Protein AF-A0A0F5LXS7-F1 (afdb_monomer_lite)

Secondary structure (DSSP, 8-state):
-EEEESS-EEETTEEEPTT-EEE-SSHHHHHHHHHTTSEEEPPTT------------------------------------

Radius of gyration: 23.89 Å; chains: 1; bounding box: 66×56×31 Å

Structure (mmCIF, N/CA/C/O backbone):
data_AF-A0A0F5LXS7-F1
#
_entry.id   AF-A0A0F5LXS7-F1
#
loop_
_atom_site.group_PDB
_atom_site.id
_atom_site.type_symbol
_atom_site.label_atom_id
_atom_site.label_alt_id
_atom_site.label_comp_id
_atom_site.label_asym_id
_atom_site.label_entity_id
_atom_site.label_seq_id
_atom_site.pdbx_PDB_ins_code
_atom_site.Cartn_x
_atom_site.Cartn_y
_atom_site.Cartn_z
_atom_site.occupancy
_atom_site.B_iso_or_equiv
_atom_site.auth_seq_id
_atom_site.auth_comp_id
_atom_site.auth_asym_id
_atom_site.auth_atom_id
_atom_site.pdbx_PDB_model_num
ATOM 1 N N . MET A 1 1 ? 7.923 -2.139 8.769 1.00 78.19 1 MET A N 1
ATOM 2 C CA . MET A 1 1 ? 7.791 -3.110 7.657 1.00 78.19 1 MET A CA 1
ATOM 3 C C . MET A 1 1 ? 7.862 -2.355 6.342 1.00 78.19 1 MET A C 1
ATOM 5 O O . MET A 1 1 ? 7.151 -1.359 6.213 1.00 78.19 1 MET A O 1
ATOM 9 N N . LYS A 1 2 ? 8.721 -2.788 5.411 1.00 87.38 2 LYS A N 1
ATOM 10 C CA . LYS A 1 2 ? 8.749 -2.260 4.040 1.00 87.38 2 LYS A CA 1
ATOM 11 C C . LYS A 1 2 ? 7.739 -3.022 3.192 1.00 87.38 2 LYS A C 1
ATOM 13 O O . LYS A 1 2 ? 7.660 -4.244 3.282 1.00 87.38 2 LYS A O 1
ATOM 18 N N . LEU A 1 3 ? 6.952 -2.290 2.419 1.00 90.75 3 LEU A N 1
ATOM 19 C CA . LEU A 1 3 ? 5.918 -2.839 1.559 1.00 90.75 3 LEU A CA 1
ATOM 20 C C . LEU A 1 3 ? 6.026 -2.225 0.170 1.00 90.75 3 LEU A C 1
ATOM 22 O O . LEU A 1 3 ? 6.469 -1.089 0.023 1.00 90.75 3 LEU A O 1
ATOM 26 N N . ILE A 1 4 ? 5.561 -2.966 -0.826 1.00 92.06 4 ILE A N 1
ATOM 27 C CA . ILE A 1 4 ? 5.418 -2.486 -2.197 1.00 92.06 4 ILE A CA 1
ATOM 28 C C . ILE A 1 4 ? 3.936 -2.236 -2.445 1.00 92.06 4 ILE A C 1
ATOM 30 O O . ILE A 1 4 ? 3.102 -3.115 -2.201 1.00 92.06 4 ILE A O 1
ATOM 34 N N . ALA A 1 5 ? 3.586 -1.040 -2.911 1.00 92.88 5 ALA A N 1
ATOM 35 C CA . ALA A 1 5 ? 2.225 -0.736 -3.325 1.00 92.88 5 ALA A CA 1
ATOM 36 C C . ALA A 1 5 ? 1.886 -1.553 -4.577 1.00 92.88 5 ALA A C 1
ATOM 38 O O . ALA A 1 5 ? 2.624 -1.540 -5.552 1.00 92.88 5 ALA A O 1
ATOM 39 N N . VAL A 1 6 ? 0.758 -2.262 -4.584 1.00 93.62 6 VAL A N 1
ATOM 40 C CA . VAL A 1 6 ? 0.316 -3.019 -5.777 1.00 93.62 6 VAL A CA 1
ATOM 41 C C . VAL A 1 6 ? -0.694 -2.240 -6.620 1.00 93.62 6 VAL A C 1
ATOM 43 O O . VAL A 1 6 ? -1.039 -2.644 -7.727 1.00 93.62 6 VAL A O 1
ATOM 46 N N . LYS A 1 7 ? -1.190 -1.110 -6.103 1.00 91.25 7 LYS A N 1
ATOM 4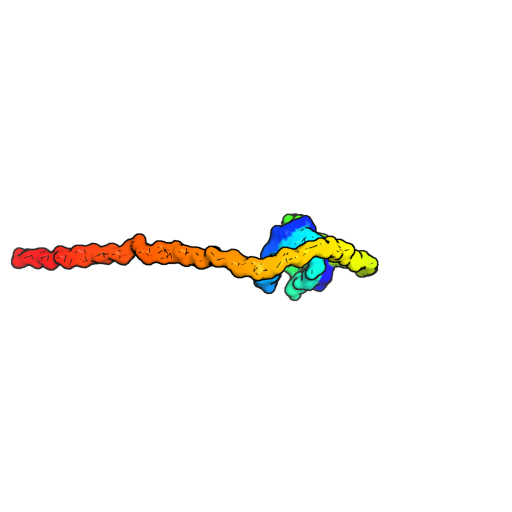7 C CA . LYS A 1 7 ? -2.139 -0.230 -6.787 1.00 91.25 7 LYS A CA 1
ATOM 48 C C . LYS A 1 7 ? -1.871 1.228 -6.423 1.00 91.25 7 LYS A C 1
ATOM 50 O O . LYS A 1 7 ? -1.423 1.507 -5.314 1.00 91.25 7 LYS A O 1
ATOM 55 N N . ALA A 1 8 ? -2.221 2.147 -7.324 1.00 92.81 8 ALA A N 1
ATOM 56 C CA . ALA A 1 8 ? -2.158 3.576 -7.048 1.00 92.81 8 ALA A CA 1
ATOM 57 C C . ALA A 1 8 ? -3.022 3.927 -5.825 1.00 92.81 8 ALA A C 1
ATOM 59 O O . ALA A 1 8 ? -4.222 3.629 -5.780 1.00 92.81 8 ALA A O 1
ATOM 60 N N . MET A 1 9 ? -2.412 4.535 -4.811 1.00 93.50 9 MET A N 1
ATOM 61 C CA . MET A 1 9 ? -3.093 4.900 -3.574 1.00 93.50 9 MET A CA 1
ATOM 62 C C . MET A 1 9 ? -2.428 6.084 -2.890 1.00 93.50 9 MET A C 1
ATOM 64 O O . MET A 1 9 ? -1.243 6.344 -3.061 1.00 93.50 9 MET A O 1
ATOM 68 N N . ARG A 1 10 ? -3.191 6.778 -2.047 1.00 93.62 10 ARG A N 1
ATOM 69 C CA . ARG A 1 10 ? -2.637 7.793 -1.159 1.00 93.62 10 ARG A CA 1
ATOM 70 C C . ARG A 1 10 ? -2.310 7.173 0.193 1.00 93.62 10 ARG A C 1
ATOM 72 O O . ARG A 1 10 ? -3.173 6.532 0.791 1.00 93.62 10 ARG A O 1
ATOM 79 N N . TYR A 1 11 ? -1.091 7.383 0.673 1.00 91.94 11 TYR A N 1
ATOM 80 C CA . TYR A 1 11 ? -0.623 6.890 1.964 1.00 91.94 11 TYR A CA 1
ATOM 81 C C . TYR A 1 11 ? 0.317 7.905 2.617 1.00 91.94 11 TYR A C 1
ATOM 83 O O . TYR A 1 11 ? 1.194 8.449 1.951 1.00 91.94 11 TYR A O 1
ATOM 91 N N . ALA A 1 12 ? 0.114 8.201 3.906 1.00 89.50 12 ALA A N 1
ATOM 92 C CA . ALA A 1 12 ? 0.908 9.185 4.657 1.00 89.50 12 ALA A CA 1
ATOM 93 C C . ALA A 1 12 ? 1.086 10.542 3.928 1.00 89.50 12 ALA A C 1
ATOM 95 O O . ALA A 1 12 ? 2.156 11.145 3.933 1.00 89.50 12 ALA A O 1
ATOM 96 N N . GLY A 1 13 ? 0.040 11.002 3.233 1.00 91.56 13 GLY A N 1
ATOM 97 C CA . GLY A 1 13 ? 0.060 12.246 2.454 1.00 91.56 13 GLY A CA 1
ATOM 98 C C . GLY A 1 13 ? 0.730 12.152 1.077 1.00 91.56 13 GLY A C 1
ATOM 99 O O . GLY A 1 13 ? 0.542 13.069 0.278 1.00 91.56 13 GLY A O 1
ATOM 100 N N . LYS A 1 14 ? 1.416 11.048 0.758 1.00 89.94 14 LYS A N 1
ATOM 101 C CA . LYS A 1 14 ? 2.069 10.793 -0.534 1.00 89.94 14 LYS A CA 1
ATOM 102 C C . LYS A 1 14 ? 1.155 10.002 -1.470 1.00 89.94 14 LYS A C 1
ATOM 104 O O . LYS A 1 14 ? 0.389 9.151 -1.021 1.00 89.94 14 LYS A O 1
ATOM 109 N N . ASN A 1 15 ? 1.244 10.280 -2.768 1.00 94.25 15 ASN A N 1
ATOM 110 C CA . ASN A 1 15 ? 0.635 9.442 -3.798 1.00 94.25 15 ASN A CA 1
ATOM 111 C C . ASN A 1 15 ? 1.647 8.362 -4.183 1.00 94.25 15 ASN A C 1
ATOM 113 O O . ASN A 1 15 ? 2.696 8.693 -4.725 1.00 94.25 15 ASN A O 1
ATOM 117 N N . LEU A 1 16 ? 1.328 7.109 -3.874 1.00 92.88 16 LEU A N 1
ATOM 118 C CA . LEU A 1 16 ? 2.112 5.934 -4.234 1.00 92.88 16 LEU A CA 1
ATOM 119 C C . LEU A 1 16 ? 1.551 5.323 -5.514 1.00 92.88 16 LEU A C 1
ATOM 121 O O . LEU A 1 16 ? 0.329 5.211 -5.666 1.00 92.88 16 LEU A O 1
ATOM 125 N N . GLN A 1 17 ? 2.438 4.919 -6.410 1.00 93.56 17 GLN A N 1
ATOM 126 C CA . GLN A 1 17 ? 2.142 4.158 -7.615 1.00 93.56 17 GLN A CA 1
ATOM 127 C C . GLN A 1 17 ? 2.342 2.654 -7.384 1.00 93.56 17 GLN A C 1
ATOM 129 O O . GLN A 1 17 ? 3.036 2.254 -6.449 1.00 93.56 17 GLN A O 1
ATOM 134 N N . PRO A 1 18 ? 1.728 1.788 -8.210 1.00 91.25 18 PRO A N 1
ATOM 135 C CA . PRO A 1 18 ? 2.059 0.368 -8.207 1.00 91.25 18 PRO A CA 1
ATOM 136 C C . PRO A 1 18 ? 3.565 0.170 -8.443 1.00 91.25 18 PRO A C 1
ATOM 138 O O . PRO A 1 18 ? 4.108 0.713 -9.399 1.00 91.25 18 PRO A O 1
ATOM 141 N N . GLY A 1 19 ? 4.223 -0.612 -7.592 1.00 88.81 19 GLY A N 1
ATOM 142 C CA . GLY A 1 19 ? 5.671 -0.822 -7.596 1.00 88.81 19 GLY A CA 1
ATOM 143 C C . GLY A 1 19 ? 6.443 0.092 -6.643 1.00 88.81 19 GLY A C 1
ATOM 144 O O . GLY A 1 19 ? 7.586 -0.226 -6.325 1.00 88.81 19 GLY A O 1
ATOM 145 N N . ASP A 1 20 ? 5.832 1.165 -6.128 1.00 88.31 20 ASP A N 1
ATOM 146 C CA . ASP A 1 20 ? 6.508 2.047 -5.178 1.00 88.31 20 ASP A CA 1
ATOM 147 C C . ASP A 1 20 ? 6.698 1.354 -3.827 1.00 88.31 20 ASP A C 1
ATOM 149 O O . ASP A 1 20 ? 5.750 0.851 -3.210 1.00 88.31 20 ASP A O 1
ATOM 153 N N . GLU A 1 21 ? 7.933 1.391 -3.336 1.00 90.75 21 GLU A N 1
ATOM 154 C CA . GLU A 1 21 ? 8.258 1.000 -1.974 1.00 90.75 21 GLU A CA 1
ATOM 155 C C . GLU A 1 21 ? 7.848 2.081 -0.976 1.00 90.75 21 GLU A C 1
ATOM 157 O O . GLU A 1 21 ? 8.123 3.273 -1.137 1.00 90.75 21 GLU A O 1
ATOM 162 N N . PHE A 1 22 ? 7.244 1.652 0.125 1.00 90.06 22 PHE A N 1
ATOM 163 C CA . PHE A 1 22 ? 6.935 2.523 1.243 1.00 90.06 22 PHE A CA 1
ATOM 164 C C . PHE A 1 22 ? 7.058 1.785 2.576 1.00 90.06 22 PHE A C 1
ATOM 166 O O . PHE A 1 22 ? 6.915 0.565 2.677 1.00 90.06 22 PHE A O 1
ATOM 173 N N . ALA A 1 23 ? 7.329 2.544 3.635 1.00 91.19 23 ALA A N 1
ATOM 174 C CA . ALA A 1 23 ? 7.331 2.026 4.994 1.00 91.19 23 ALA A CA 1
ATOM 175 C C . ALA A 1 23 ? 5.948 2.232 5.615 1.00 91.19 23 ALA A C 1
ATOM 177 O O . ALA A 1 23 ? 5.473 3.365 5.714 1.00 91.19 23 ALA A O 1
ATOM 178 N N . ALA A 1 24 ? 5.313 1.144 6.052 1.00 90.06 24 ALA A N 1
ATOM 179 C CA . ALA A 1 24 ? 4.100 1.254 6.852 1.00 90.06 24 ALA A CA 1
ATOM 180 C C . ALA A 1 24 ? 4.442 1.838 8.227 1.00 90.06 24 ALA A C 1
ATOM 182 O O . ALA A 1 24 ? 5.406 1.394 8.859 1.00 90.06 24 ALA A O 1
ATOM 183 N N . SER A 1 25 ? 3.638 2.793 8.703 1.00 88.69 25 SER A N 1
ATOM 184 C CA . SER A 1 25 ? 3.858 3.446 9.999 1.00 88.69 25 SER A CA 1
ATOM 185 C C . SER A 1 25 ? 3.793 2.459 11.162 1.00 88.69 25 SER A C 1
ATOM 187 O O . SER A 1 25 ? 4.581 2.569 12.090 1.00 88.69 25 SER A O 1
ATOM 189 N N . ASN A 1 26 ? 2.886 1.479 11.091 1.00 91.50 26 ASN A N 1
ATOM 190 C CA . ASN A 1 26 ? 2.677 0.464 12.122 1.00 91.50 26 ASN A CA 1
ATOM 191 C C . ASN A 1 26 ? 2.425 -0.911 11.493 1.00 91.50 26 ASN A C 1
ATOM 193 O O . ASN A 1 26 ? 1.929 -1.021 10.371 1.00 91.50 26 ASN A O 1
ATOM 197 N N . GLU A 1 27 ? 2.674 -1.975 12.254 1.00 89.69 27 GLU A N 1
ATOM 198 C CA . GLU A 1 27 ? 2.446 -3.348 11.791 1.00 89.69 27 GLU A CA 1
ATOM 199 C C . GLU A 1 27 ? 0.970 -3.627 11.465 1.00 89.69 27 GLU A C 1
ATOM 201 O O . GLU A 1 27 ? 0.653 -4.226 10.437 1.00 89.69 27 GLU A O 1
ATOM 206 N N . ARG A 1 28 ? 0.048 -3.127 12.301 1.00 91.69 28 ARG A N 1
ATOM 207 C CA . ARG A 1 28 ? -1.403 -3.256 12.084 1.00 91.69 28 ARG A CA 1
ATOM 208 C C . ARG A 1 28 ? -1.842 -2.659 10.746 1.00 91.69 28 ARG A C 1
ATOM 210 O O . ARG A 1 28 ? -2.702 -3.216 10.066 1.00 91.69 28 ARG A O 1
ATOM 217 N N . ASP A 1 29 ? -1.245 -1.535 10.376 1.00 90.94 29 ASP A N 1
ATOM 218 C CA . ASP A 1 29 ? -1.551 -0.849 9.128 1.00 90.94 29 ASP A CA 1
ATOM 219 C C . ASP A 1 29 ? -1.005 -1.631 7.929 1.00 90.94 29 ASP A C 1
ATOM 221 O O . ASP A 1 29 ? -1.740 -1.928 6.991 1.00 90.94 29 ASP A O 1
ATOM 225 N N . GLY A 1 30 ? 0.234 -2.126 8.027 1.00 91.88 30 GLY A N 1
ATOM 226 C CA . GLY A 1 30 ? 0.795 -3.032 7.025 1.00 91.88 30 GLY A CA 1
ATOM 227 C C . GLY A 1 30 ? -0.065 -4.280 6.790 1.00 91.88 30 GLY A C 1
ATOM 228 O O . GLY A 1 30 ? -0.338 -4.634 5.644 1.00 91.88 30 GLY A O 1
ATOM 229 N N . ARG A 1 31 ? -0.577 -4.910 7.857 1.00 91.50 31 ARG A N 1
ATOM 230 C CA . ARG A 1 31 ? -1.516 -6.046 7.751 1.00 91.50 31 ARG A CA 1
ATOM 231 C C . ARG A 1 31 ? -2.828 -5.654 7.072 1.00 91.50 31 ARG A C 1
ATOM 233 O O . ARG A 1 31 ? -3.332 -6.407 6.243 1.00 91.50 31 ARG A O 1
ATOM 240 N N . THR A 1 32 ? -3.359 -4.474 7.388 1.00 93.56 32 THR A N 1
ATOM 241 C CA . THR A 1 32 ? -4.599 -3.962 6.787 1.00 93.56 32 THR A CA 1
ATOM 242 C C . THR A 1 32 ? -4.417 -3.750 5.287 1.00 93.56 32 THR A C 1
ATOM 244 O O . THR A 1 32 ? -5.231 -4.227 4.502 1.00 93.56 32 THR A O 1
ATOM 247 N N . LEU A 1 33 ? -3.313 -3.117 4.879 1.00 91.81 33 LEU A N 1
ATOM 248 C CA . LEU A 1 33 ? -2.973 -2.859 3.477 1.00 91.81 33 LEU A CA 1
ATOM 249 C C . LEU A 1 33 ? -2.799 -4.149 2.665 1.00 91.81 33 LEU A C 1
ATOM 251 O O . LEU A 1 33 ? -3.227 -4.202 1.510 1.00 91.81 33 LEU A O 1
ATOM 255 N N . LYS A 1 34 ? -2.242 -5.202 3.271 1.00 90.50 34 LYS A N 1
ATOM 256 C CA . LYS A 1 34 ? -2.180 -6.543 2.668 1.00 90.50 34 LYS A CA 1
ATOM 257 C C . LYS A 1 34 ? -3.562 -7.183 2.544 1.00 90.50 34 LYS A C 1
ATOM 259 O O . LYS A 1 34 ? -3.907 -7.679 1.475 1.00 90.50 34 LYS A O 1
ATOM 264 N N . ALA A 1 35 ? -4.379 -7.123 3.598 1.00 94.44 35 ALA A N 1
ATOM 265 C CA . ALA A 1 35 ? -5.719 -7.713 3.611 1.00 94.44 35 ALA A CA 1
ATOM 266 C C . ALA A 1 35 ? -6.631 -7.113 2.528 1.00 94.44 35 ALA A C 1
ATOM 268 O O . ALA A 1 35 ? -7.363 -7.837 1.856 1.00 94.44 35 ALA A O 1
ATOM 269 N N . ILE A 1 36 ? -6.529 -5.801 2.295 1.00 93.19 36 ILE A N 1
ATOM 270 C CA . ILE A 1 36 ? -7.264 -5.109 1.224 1.00 93.19 36 ILE A CA 1
ATOM 271 C C . ILE A 1 36 ? -6.555 -5.159 -0.140 1.00 93.19 36 ILE A C 1
ATOM 273 O O . ILE A 1 36 ? -6.964 -4.453 -1.061 1.00 93.19 36 ILE A O 1
ATOM 277 N N . ARG A 1 37 ? -5.488 -5.962 -0.278 1.00 91.50 37 ARG A N 1
ATOM 278 C CA . ARG A 1 37 ? -4.709 -6.150 -1.516 1.00 91.50 37 ARG A CA 1
ATOM 279 C C . ARG A 1 37 ? -4.192 -4.838 -2.122 1.00 91.50 37 ARG A C 1
ATOM 281 O O . ARG A 1 37 ? -4.229 -4.648 -3.334 1.00 91.50 37 ARG A O 1
ATOM 288 N N . LYS A 1 38 ? -3.736 -3.911 -1.275 1.00 90.88 38 LYS A N 1
ATOM 289 C CA . LYS A 1 38 ? -3.097 -2.649 -1.685 1.00 90.88 38 LYS A CA 1
ATOM 290 C C . LYS A 1 38 ? -1.582 -2.652 -1.537 1.00 90.88 38 LYS A C 1
ATOM 292 O O . LYS A 1 38 ? -0.921 -1.852 -2.195 1.00 90.88 38 LYS A O 1
ATOM 297 N N . ALA A 1 39 ? -1.039 -3.560 -0.735 1.00 91.12 39 ALA A N 1
ATOM 298 C CA . ALA A 1 39 ? 0.393 -3.691 -0.544 1.00 91.12 39 ALA A CA 1
ATOM 299 C C . ALA A 1 39 ? 0.823 -5.157 -0.425 1.00 91.12 39 ALA A C 1
ATOM 301 O O . ALA A 1 39 ? 0.038 -5.997 0.015 1.00 91.12 39 ALA A O 1
ATOM 302 N N . THR A 1 40 ? 2.070 -5.440 -0.788 1.00 91.31 40 THR A N 1
ATOM 303 C CA . THR A 1 40 ? 2.732 -6.740 -0.603 1.00 91.31 40 THR A CA 1
ATOM 304 C C . THR A 1 40 ? 4.033 -6.567 0.178 1.00 91.31 40 THR A C 1
ATOM 306 O O . THR A 1 40 ? 4.557 -5.454 0.252 1.00 91.31 40 THR A O 1
ATOM 309 N N . ASP A 1 41 ? 4.544 -7.640 0.786 1.00 86.44 41 ASP A N 1
ATOM 310 C CA . ASP A 1 41 ? 5.890 -7.632 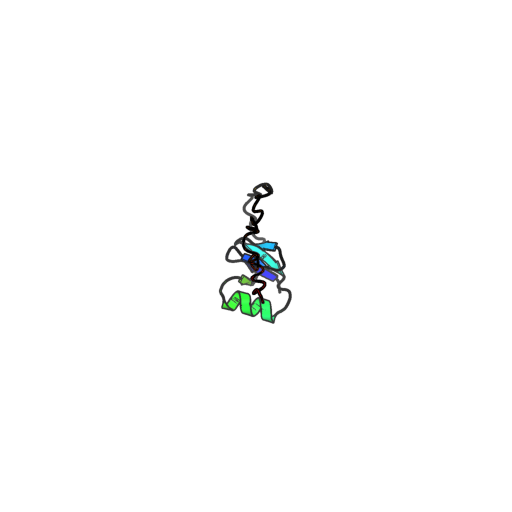1.368 1.00 86.44 41 ASP A CA 1
ATOM 311 C C . ASP A 1 41 ? 6.922 -7.302 0.292 1.00 86.44 41 ASP A C 1
ATOM 313 O O . ASP A 1 41 ? 6.886 -7.873 -0.801 1.00 86.44 41 ASP A O 1
ATOM 317 N N . ALA A 1 42 ? 7.812 -6.357 0.602 1.00 78.62 42 ALA A N 1
ATOM 318 C CA . ALA A 1 42 ? 8.992 -6.114 -0.210 1.00 78.62 42 ALA A CA 1
ATOM 319 C C . ALA A 1 42 ? 9.969 -7.272 0.044 1.00 78.62 42 ALA A C 1
ATOM 321 O O . ALA A 1 42 ? 10.372 -7.447 1.197 1.00 78.62 42 ALA A O 1
ATOM 322 N N . PRO A 1 43 ? 10.333 -8.087 -0.960 1.00 69.62 43 PRO A N 1
ATOM 323 C CA . PRO A 1 43 ? 11.353 -9.102 -0.753 1.00 69.62 43 PRO A CA 1
ATOM 324 C C . PRO A 1 43 ? 12.694 -8.404 -0.512 1.00 69.62 43 PRO A C 1
ATOM 326 O O . PRO A 1 43 ? 13.066 -7.506 -1.273 1.00 69.62 43 PRO A O 1
ATOM 329 N N . ASP A 1 44 ? 13.418 -8.816 0.528 1.00 58.84 44 ASP A N 1
ATOM 330 C CA . ASP A 1 44 ? 14.783 -8.370 0.808 1.00 58.84 44 ASP A CA 1
ATOM 331 C C . ASP A 1 44 ? 15.708 -8.776 -0.357 1.00 58.84 44 ASP A C 1
ATOM 333 O O . ASP A 1 44 ? 16.301 -9.850 -0.351 1.00 58.84 44 ASP A O 1
ATOM 337 N N . GLY A 1 45 ? 15.788 -7.954 -1.410 1.00 54.94 45 GLY A N 1
ATOM 338 C CA . GLY A 1 45 ? 16.712 -8.177 -2.529 1.00 54.94 45 GLY A CA 1
ATOM 339 C C . GLY A 1 45 ? 16.206 -7.857 -3.936 1.00 54.94 45 GLY A C 1
ATOM 340 O O . GLY A 1 45 ? 17.017 -7.857 -4.858 1.00 54.94 45 GLY A O 1
ATOM 341 N N . VAL A 1 46 ? 14.924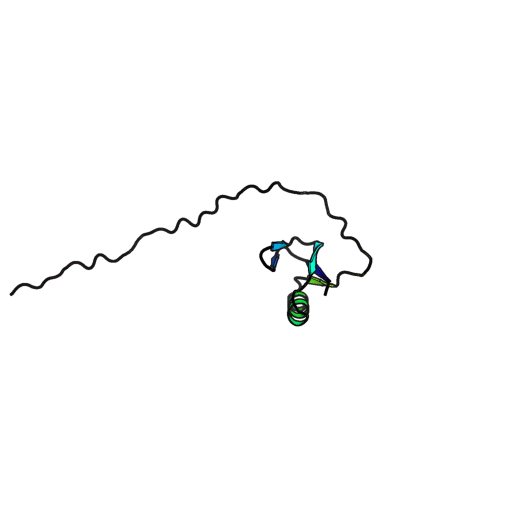 -7.536 -4.141 1.00 48.69 46 VAL A N 1
ATOM 342 C CA . VAL A 1 46 ? 14.463 -6.997 -5.436 1.00 48.69 46 VAL A CA 1
ATOM 343 C C . VAL A 1 46 ? 14.271 -5.495 -5.333 1.00 48.69 46 VAL A C 1
ATOM 345 O O . VAL A 1 46 ? 13.228 -5.004 -4.917 1.00 48.69 46 VAL A O 1
ATOM 348 N N . SER A 1 47 ? 15.312 -4.773 -5.743 1.00 46.31 47 SER A N 1
ATOM 349 C CA . SER A 1 47 ? 15.199 -3.375 -6.148 1.00 46.31 47 SER A CA 1
ATOM 350 C C . SER A 1 47 ? 14.077 -3.264 -7.188 1.00 46.31 47 SER A C 1
ATOM 352 O O . SER A 1 47 ? 14.162 -3.943 -8.221 1.00 46.31 47 SER A O 1
ATOM 354 N N . PRO A 1 48 ? 13.019 -2.466 -6.963 1.00 57.62 48 PRO A N 1
ATOM 355 C CA . PRO A 1 48 ? 12.029 -2.221 -7.984 1.00 57.62 48 PRO A CA 1
ATOM 356 C C . PRO A 1 48 ? 12.777 -1.560 -9.130 1.00 57.62 48 PRO A C 1
ATOM 358 O O . PRO A 1 48 ? 13.419 -0.519 -8.970 1.00 57.62 48 PRO A O 1
ATOM 361 N N . THR A 1 49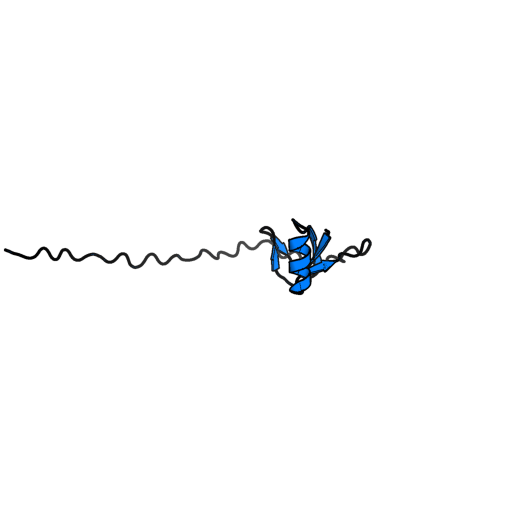 ? 12.729 -2.190 -10.301 1.00 46.50 49 THR A N 1
ATOM 362 C CA . THR A 1 49 ? 13.081 -1.532 -11.552 1.00 46.50 49 THR A CA 1
ATOM 363 C C . THR A 1 49 ? 12.123 -0.356 -11.687 1.00 46.50 49 THR A C 1
ATOM 365 O O . THR A 1 49 ? 10.995 -0.506 -12.149 1.00 46.50 49 THR A O 1
ATOM 368 N N . SER A 1 50 ? 12.549 0.794 -11.165 1.00 52.72 50 SER A N 1
ATOM 369 C CA . SER A 1 50 ? 11.860 2.067 -11.256 1.00 52.72 50 SER A CA 1
ATOM 370 C C . SER A 1 50 ? 11.702 2.342 -12.741 1.00 52.72 50 SER A C 1
ATOM 372 O O . SER A 1 50 ? 12.661 2.694 -13.429 1.00 52.72 50 SER A O 1
ATOM 374 N N . SER A 1 51 ? 10.513 2.053 -13.269 1.00 49.88 51 SER A N 1
ATOM 375 C CA . SER A 1 51 ? 10.184 2.388 -14.640 1.00 49.88 51 SER A CA 1
ATOM 376 C C . SER A 1 51 ? 10.202 3.905 -14.706 1.00 49.88 51 SER A C 1
ATOM 378 O O . SER A 1 51 ? 9.309 4.581 -14.199 1.00 49.88 51 SER A O 1
ATOM 380 N N . ALA A 1 52 ? 11.286 4.417 -15.277 1.00 51.72 52 ALA A N 1
ATOM 381 C CA . ALA A 1 52 ? 11.533 5.813 -15.539 1.00 51.72 52 ALA A CA 1
ATOM 382 C C . ALA A 1 52 ? 10.329 6.443 -16.249 1.00 51.72 52 ALA A C 1
ATOM 384 O O . ALA A 1 52 ? 10.150 6.308 -17.454 1.00 51.72 52 ALA A O 1
ATOM 385 N N . ALA A 1 53 ? 9.510 7.156 -15.490 1.00 46.12 53 ALA A N 1
ATOM 386 C CA . ALA A 1 53 ? 8.658 8.213 -15.998 1.00 46.12 53 ALA A CA 1
ATOM 387 C C . ALA A 1 53 ? 8.331 9.122 -14.819 1.00 46.12 53 ALA A C 1
ATOM 389 O O . ALA A 1 53 ? 7.366 8.911 -14.095 1.00 46.12 53 ALA A O 1
ATOM 390 N N . ALA A 1 54 ? 9.164 10.137 -14.612 1.00 56.75 54 ALA A N 1
ATOM 391 C CA . ALA A 1 54 ? 8.741 11.323 -13.893 1.00 56.75 54 ALA A CA 1
ATOM 392 C C . ALA A 1 54 ? 7.821 12.123 -14.830 1.00 56.75 54 ALA A C 1
ATOM 394 O O . ALA A 1 54 ? 8.331 12.721 -15.783 1.00 56.75 54 ALA A O 1
ATOM 395 N N . PRO A 1 55 ? 6.494 12.205 -14.616 1.00 52.91 55 PRO A N 1
ATOM 396 C CA . PRO A 1 55 ? 5.779 13.351 -15.122 1.00 52.91 55 PRO A CA 1
ATOM 397 C C . PRO A 1 55 ? 6.106 14.510 -14.179 1.00 52.91 55 PRO A C 1
ATOM 399 O O . PRO A 1 55 ? 5.956 14.426 -12.958 1.00 52.91 55 PRO A O 1
ATOM 402 N N . LYS A 1 56 ? 6.618 15.588 -14.772 1.00 51.47 56 LYS A N 1
ATOM 403 C CA . LYS A 1 56 ? 6.817 16.895 -14.140 1.00 51.47 56 LYS A CA 1
ATOM 404 C C . LYS A 1 56 ? 5.615 17.229 -13.239 1.00 51.47 56 LYS A C 1
ATOM 406 O O . LYS A 1 56 ? 4.487 16.941 -13.644 1.00 51.47 56 LYS A O 1
ATOM 411 N N . PRO A 1 57 ? 5.807 17.863 -12.069 1.00 55.19 57 PRO A N 1
ATOM 412 C CA . PRO A 1 57 ? 4.688 18.360 -11.285 1.00 55.19 57 PRO A CA 1
ATOM 413 C C . PRO A 1 57 ? 3.986 19.451 -12.098 1.00 55.19 57 PRO A C 1
ATOM 415 O O . PRO A 1 57 ? 4.393 20.607 -12.095 1.00 55.19 57 PRO A O 1
ATOM 418 N N . THR A 1 58 ? 2.937 19.092 -12.829 1.00 61.78 58 THR A N 1
ATOM 419 C CA . THR A 1 58 ? 1.931 20.068 -13.227 1.00 61.78 58 THR A CA 1
ATOM 420 C C . THR A 1 58 ? 1.178 20.425 -11.949 1.00 61.78 58 THR A C 1
ATOM 422 O O . THR A 1 58 ? 0.589 19.519 -11.345 1.00 61.78 58 THR A O 1
ATOM 425 N N . PRO A 1 59 ? 1.174 21.688 -11.492 1.00 49.59 59 PRO A N 1
ATOM 426 C CA . PRO A 1 59 ? 0.203 22.108 -10.500 1.00 49.59 59 PRO A CA 1
ATOM 427 C C . PRO A 1 59 ? -1.166 22.015 -11.179 1.00 49.59 59 PRO A C 1
ATOM 429 O O . PRO A 1 59 ? -1.576 22.905 -11.913 1.00 49.59 59 PRO A O 1
ATOM 432 N N . SER A 1 60 ? -1.844 20.878 -11.008 1.00 52.16 60 SER A N 1
ATOM 433 C CA . SER A 1 60 ? -3.244 20.753 -11.389 1.00 52.16 60 SER A CA 1
ATOM 434 C C . SER A 1 60 ? -4.018 21.658 -10.447 1.00 52.16 60 SER A C 1
ATOM 436 O O . SER A 1 60 ? -4.248 21.325 -9.284 1.00 52.16 60 SER A O 1
ATOM 438 N N . GLU A 1 61 ? -4.373 22.814 -10.985 1.00 51.81 61 GLU A N 1
ATOM 439 C CA . GLU A 1 61 ? -5.261 23.847 -10.478 1.00 51.81 61 GLU A CA 1
ATOM 440 C C . GLU A 1 61 ? -6.668 23.281 -10.228 1.00 51.81 61 GLU A C 1
ATOM 442 O O . GLU A 1 61 ? -7.644 23.643 -10.866 1.00 51.81 61 GLU A O 1
ATOM 447 N N . ASN A 1 62 ? -6.791 22.347 -9.286 1.00 54.81 62 ASN A N 1
ATOM 448 C CA . ASN A 1 62 ? -8.070 21.965 -8.707 1.00 54.81 62 ASN A CA 1
ATOM 449 C C . ASN A 1 62 ? -8.262 22.784 -7.433 1.00 54.81 62 ASN A C 1
ATOM 451 O O . ASN A 1 62 ? -8.259 22.272 -6.313 1.00 54.81 62 ASN A O 1
ATOM 455 N N . SER A 1 63 ? -8.422 24.094 -7.623 1.00 49.12 63 SER A N 1
ATOM 456 C CA . SER A 1 63 ? -9.118 24.917 -6.643 1.00 49.12 63 SER A CA 1
ATOM 457 C C . SER A 1 63 ? -10.539 24.362 -6.524 1.00 49.12 63 SER A C 1
ATOM 459 O O . SER A 1 63 ? -11.274 24.402 -7.512 1.00 49.12 63 SER A O 1
ATOM 461 N N . PRO A 1 64 ? -10.988 23.847 -5.363 1.00 57.34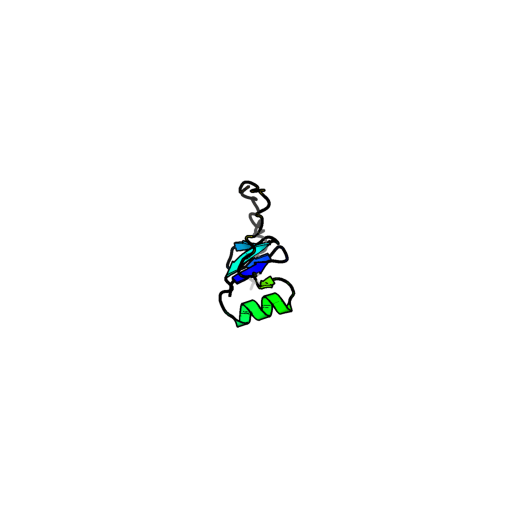 64 PRO A N 1
ATOM 462 C CA . PRO A 1 64 ? -12.408 23.627 -5.177 1.00 57.34 64 PRO A CA 1
ATOM 463 C C . PRO A 1 64 ? -13.056 25.010 -5.215 1.00 57.34 64 PRO A C 1
ATOM 465 O O . PRO A 1 64 ? -12.906 25.797 -4.277 1.00 57.34 64 PRO A O 1
ATOM 468 N N . THR A 1 65 ? -13.761 25.329 -6.301 1.00 61.59 65 THR A N 1
ATOM 469 C CA . THR A 1 65 ? -14.667 26.475 -6.349 1.00 61.59 65 THR A CA 1
ATOM 470 C C . THR A 1 65 ? -15.719 26.255 -5.271 1.00 61.59 65 THR A C 1
ATOM 472 O O . THR A 1 65 ? -16.750 25.619 -5.498 1.00 61.59 65 THR A O 1
ATOM 475 N N . ARG A 1 66 ? -15.451 26.738 -4.054 1.00 61.12 66 ARG A N 1
ATOM 476 C CA . ARG A 1 66 ? -16.464 26.850 -3.011 1.00 61.12 66 ARG A CA 1
ATOM 477 C C . ARG A 1 66 ? -17.456 27.878 -3.530 1.00 61.12 66 ARG A C 1
ATOM 479 O O . ARG A 1 66 ? -17.222 29.077 -3.403 1.00 61.12 66 ARG A O 1
ATOM 486 N N . LYS A 1 67 ? -18.543 27.412 -4.148 1.00 60.31 67 LYS A N 1
ATOM 487 C CA . LYS A 1 67 ? -19.720 28.241 -4.397 1.00 60.31 67 LYS A CA 1
ATOM 488 C C . LYS A 1 67 ? -20.170 28.787 -3.041 1.00 60.31 67 LYS A C 1
ATOM 490 O O . LYS A 1 67 ? -20.807 28.090 -2.258 1.00 60.31 67 LYS A O 1
ATOM 495 N N . ARG A 1 68 ? -19.787 30.029 -2.739 1.00 60.19 68 ARG A N 1
ATOM 496 C CA . ARG A 1 68 ? -20.466 30.847 -1.737 1.00 60.19 68 ARG A CA 1
ATOM 497 C C . ARG A 1 68 ? -21.852 31.118 -2.308 1.00 60.19 68 ARG A C 1
ATOM 499 O O . ARG A 1 68 ? -21.967 31.825 -3.301 1.00 60.19 68 ARG A O 1
ATOM 506 N N . GLY A 1 69 ? -22.881 30.510 -1.737 1.00 59.19 69 GLY A N 1
ATOM 507 C CA . GLY A 1 69 ? -24.231 30.671 -2.265 1.00 59.19 69 GLY A CA 1
ATOM 508 C C . GLY A 1 69 ? -25.269 29.904 -1.470 1.00 59.19 69 GLY A C 1
ATOM 509 O O . GLY A 1 69 ? -25.740 28.878 -1.937 1.00 59.19 69 GLY A O 1
ATOM 510 N N . ASN A 1 70 ? -25.547 30.372 -0.252 1.00 62.41 70 ASN A N 1
ATOM 511 C CA . ASN A 1 70 ? -26.899 30.541 0.299 1.00 62.41 70 ASN A CA 1
ATOM 512 C C . ASN A 1 70 ? -26.804 30.822 1.802 1.00 62.41 70 ASN A C 1
ATOM 514 O O . ASN A 1 70 ? -27.122 29.987 2.645 1.00 62.41 70 ASN A O 1
ATOM 518 N N . SER A 1 71 ? -26.380 32.035 2.156 1.00 60.69 71 SER A N 1
ATOM 519 C CA . SER A 1 71 ? -26.877 32.620 3.396 1.00 60.69 71 SER A CA 1
ATOM 520 C C . SER A 1 71 ? -28.306 33.059 3.105 1.00 60.69 71 SER A C 1
ATOM 522 O O . SER A 1 71 ? -28.516 33.988 2.323 1.00 60.69 71 SER A O 1
ATOM 524 N N . TYR A 1 72 ? -29.280 32.359 3.678 1.00 65.12 72 TYR A N 1
ATOM 525 C CA . TYR A 1 72 ? -30.659 32.820 3.718 1.00 65.12 72 TYR A CA 1
ATOM 526 C C . TYR A 1 72 ? -30.664 34.260 4.242 1.00 65.12 72 TYR A C 1
ATOM 528 O O . TYR A 1 72 ? -30.367 34.502 5.410 1.00 65.12 72 TYR A O 1
ATOM 536 N N . GLN A 1 73 ? -30.967 35.221 3.365 1.00 62.62 73 GLN A N 1
ATOM 537 C CA . GLN A 1 73 ? -31.428 36.528 3.799 1.00 62.62 73 GLN A CA 1
ATOM 538 C C . GL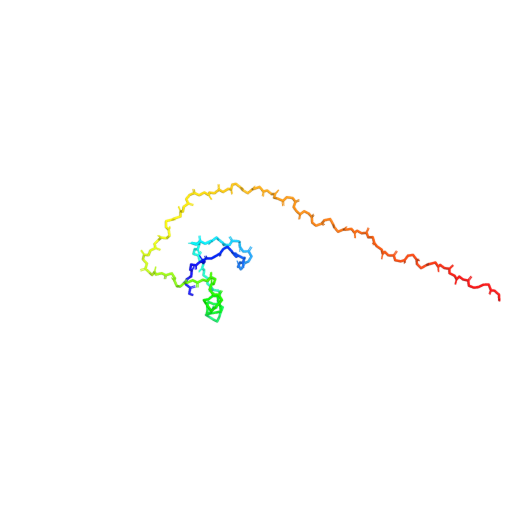N A 1 73 ? -32.721 36.270 4.564 1.00 62.62 73 GLN A C 1
ATOM 540 O O . GLN A 1 73 ? -33.772 36.003 3.976 1.00 62.62 73 GLN A O 1
ATOM 545 N N . THR A 1 74 ? -32.632 36.291 5.888 1.00 63.78 74 THR A N 1
ATOM 546 C CA . THR A 1 74 ? -33.798 36.414 6.743 1.00 63.78 74 THR A CA 1
ATOM 547 C C . THR A 1 74 ? -34.444 37.745 6.383 1.00 63.78 74 THR A C 1
ATOM 549 O O . THR A 1 74 ? -33.985 38.821 6.763 1.00 63.78 74 THR A O 1
ATOM 552 N N . ARG A 1 75 ? -35.495 37.676 5.558 1.00 64.25 75 ARG A N 1
ATOM 553 C CA . ARG A 1 75 ? -36.430 38.781 5.371 1.00 64.25 75 ARG A CA 1
ATOM 554 C C . ARG A 1 75 ? -36.853 39.208 6.771 1.00 64.25 75 ARG A C 1
ATOM 556 O O . ARG A 1 75 ? -37.499 38.431 7.470 1.00 64.25 75 ARG A O 1
ATOM 563 N N . ARG A 1 76 ? -36.475 40.420 7.183 1.00 65.12 76 ARG A N 1
ATOM 564 C CA . ARG A 1 76 ? -37.117 41.104 8.305 1.00 65.12 76 ARG A CA 1
ATOM 565 C C . ARG A 1 76 ? -38.604 41.235 7.956 1.00 65.12 76 ARG A C 1
ATOM 567 O O . ARG A 1 76 ? -39.007 42.213 7.342 1.00 65.12 76 ARG A O 1
ATOM 574 N N . MET A 1 77 ? -39.406 40.237 8.318 1.00 64.94 77 MET A N 1
ATOM 575 C CA . MET A 1 77 ? -40.818 40.437 8.618 1.00 64.94 77 MET A CA 1
ATOM 576 C C . MET A 1 77 ? -40.867 41.000 10.034 1.00 64.94 77 MET A C 1
ATOM 578 O O . MET A 1 77 ? -41.008 40.265 11.005 1.00 64.94 77 MET A O 1
ATOM 582 N N . GLN A 1 78 ? -40.658 42.311 10.154 1.00 68.75 78 GLN A N 1
ATOM 583 C CA . GLN A 1 78 ? -41.181 43.026 11.309 1.00 68.75 78 GLN A CA 1
ATOM 584 C C . GLN A 1 78 ? -42.680 43.160 11.053 1.00 68.75 78 GLN A C 1
ATOM 586 O O . GLN A 1 78 ? -43.098 43.873 10.140 1.00 68.75 78 GLN A O 1
ATOM 591 N N . ALA A 1 79 ? -43.463 42.361 11.776 1.00 66.81 79 ALA A N 1
ATOM 592 C CA . ALA A 1 79 ? -44.901 42.528 11.837 1.00 66.81 79 ALA A CA 1
ATOM 593 C C . ALA A 1 79 ? -45.203 43.926 12.396 1.00 66.81 79 ALA A C 1
ATOM 595 O O . ALA A 1 79 ? -44.558 44.373 13.346 1.00 66.81 79 ALA A O 1
ATOM 596 N N . LYS A 1 80 ? -46.131 44.604 11.721 1.00 59.75 80 LYS A N 1
ATOM 597 C CA . LYS A 1 80 ? -46.796 45.827 12.170 1.00 59.75 80 LYS A CA 1
ATOM 598 C C . LYS A 1 80 ? -47.639 45.552 13.422 1.00 59.75 80 LYS A C 1
ATOM 600 O O . LYS A 1 80 ? -48.051 44.409 13.602 1.00 59.75 80 LYS A O 1
ATOM 605 N N . ASP A 1 81 ? -47.832 46.636 14.176 1.00 54.91 81 ASP A N 1
ATOM 606 C CA . ASP A 1 81 ? -48.885 46.990 15.151 1.00 54.91 81 ASP A CA 1
ATOM 607 C C . ASP A 1 81 ? -49.779 45.885 15.741 1.00 54.91 81 ASP A C 1
ATOM 609 O O . ASP A 1 81 ? -50.505 45.208 14.976 1.00 54.91 81 ASP A O 1
#

Foldseek 3Di:
DKKAFCAFDDDPNDTHHGRDIDDDPDPVRVVVCVVVPGIDDDPPPDDRPPPDDDDDPDVPPPPPPPPPDDPDPPPPPPDDD

pLDDT: mean 74.65, std 17.39, range [46.12, 94.44]

Organism: NCBI:txid1121477

Sequence (81 aa):
MKLIAVKAMRYAGKNLQPGDEFAASNERDGRTLKAIRKATDAPDGVSPTSSAAAPKPTPSENSPTRKRGNSYQTRRMQAKD